Protein AF-A0A6G1EIQ8-F1 (afdb_monomer)

Foldseek 3Di:
DVVVVVVQDDVPDDPVSSVVSVVVVVVVVVVVVVVQVCCLVVDQDDQPDPDPVLVVLSNPDGPVVSVVVRVVVCQQQDFDDDPPDGDDRDPDDPDPPDPDDDDD

pLDDT: mean 74.26, std 19.07, range [30.17, 94.75]

Nearest PDB structures (foldseek):
  9c3h-assembly1_Lp  TM=5.553E-01  e=4.503E+00  Homo sapiens
  8cre-assembly2_CK  TM=5.549E-01  e=4.503E+00  Candida albicans
  9cai-assembly1_Cp  TM=5.613E-01  e=5.157E+00  Caenorhabditis elegans
  7z34-assembly1_p  TM=5.446E-01  e=6.320E+00  Saccharomyces cerevisiae S288C

Sequence (104 aa):
MEALFKDFAHPGDSIQNFIMQYEKLVQSSMDRDDNQLYVTVKTDANLWSKFPMEEQASKFYTRAIFERFQEHLKNTTMYNVDSEGIRQCCYTKSCTYERGRSVH

Structure (mmCIF, N/CA/C/O backbone):
data_AF-A0A6G1EIQ8-F1
#
_entry.id   AF-A0A6G1EIQ8-F1
#
loop_
_atom_site.group_PDB
_atom_site.id
_atom_site.type_symbol
_atom_site.label_atom_id
_atom_site.label_alt_id
_atom_site.label_comp_id
_atom_site.label_asym_id
_atom_site.label_entity_id
_atom_site.label_seq_id
_atom_site.pdbx_PDB_ins_code
_atom_site.Cartn_x
_atom_site.Cartn_y
_atom_site.Cartn_z
_atom_site.occupancy
_atom_site.B_iso_or_equiv
_atom_site.auth_seq_id
_atom_site.auth_comp_id
_atom_site.auth_asym_id
_atom_site.auth_atom_id
_atom_site.pdbx_PDB_model_num
ATOM 1 N N . MET A 1 1 ? -5.711 -11.109 15.924 1.00 48.22 1 MET A N 1
ATOM 2 C CA . MET A 1 1 ? -6.941 -10.688 16.625 1.00 48.22 1 MET A CA 1
ATOM 3 C C . MET A 1 1 ? -6.682 -10.548 18.125 1.00 48.22 1 MET A C 1
ATOM 5 O O . MET A 1 1 ? -6.880 -9.463 18.639 1.00 48.22 1 MET A O 1
ATOM 9 N N . GLU A 1 2 ? -6.099 -11.559 18.781 1.00 52.88 2 GLU A N 1
ATOM 10 C CA . GLU A 1 2 ? -5.709 -11.558 20.212 1.00 52.88 2 GLU A CA 1
ATOM 11 C C . GLU A 1 2 ? -4.923 -10.321 20.707 1.00 52.88 2 GLU A C 1
ATOM 13 O O . GLU A 1 2 ? -5.166 -9.829 21.804 1.00 52.88 2 GLU A O 1
ATOM 18 N N . ALA A 1 3 ? -3.990 -9.781 19.910 1.00 62.34 3 ALA A N 1
ATOM 19 C CA . ALA A 1 3 ? -3.169 -8.635 20.324 1.00 62.34 3 ALA A CA 1
ATOM 20 C C . ALA A 1 3 ? -3.955 -7.315 20.427 1.00 62.34 3 ALA A C 1
ATOM 22 O O . ALA A 1 3 ? -3.606 -6.474 21.243 1.00 62.34 3 ALA A O 1
ATOM 23 N N . LEU A 1 4 ? -5.026 -7.153 19.641 1.00 61.88 4 LEU A N 1
ATOM 24 C CA . LEU A 1 4 ? -5.844 -5.936 19.652 1.00 61.88 4 LEU A CA 1
ATOM 25 C C . LEU A 1 4 ? -6.674 -5.815 20.927 1.00 61.88 4 LEU A C 1
ATOM 27 O O . LEU A 1 4 ? -6.998 -4.712 21.322 1.00 61.88 4 LEU A O 1
ATOM 31 N N . PHE A 1 5 ? -7.025 -6.927 21.572 1.00 66.31 5 PHE A N 1
ATOM 32 C CA . PHE A 1 5 ? -7.857 -6.899 22.774 1.00 66.31 5 PHE A CA 1
ATOM 33 C C . PHE A 1 5 ? -7.054 -6.693 24.056 1.00 66.31 5 PHE A C 1
ATOM 35 O O . PHE A 1 5 ? -7.612 -6.223 25.043 1.00 66.31 5 PHE A O 1
ATOM 42 N N . LYS A 1 6 ? -5.750 -6.998 24.046 1.00 68.69 6 LYS A N 1
ATOM 43 C CA . LYS A 1 6 ? -4.887 -6.837 25.226 1.00 68.69 6 LYS A CA 1
ATOM 44 C C . LYS A 1 6 ? -4.813 -5.397 25.724 1.00 68.69 6 LYS A C 1
ATOM 46 O O . LYS A 1 6 ? -4.792 -5.196 26.931 1.00 68.69 6 LYS A O 1
ATOM 51 N N . ASP A 1 7 ? -4.814 -4.427 24.816 1.00 68.25 7 ASP A N 1
ATOM 52 C CA . ASP A 1 7 ? -4.717 -3.012 25.188 1.00 68.25 7 ASP A CA 1
ATOM 53 C C . ASP A 1 7 ? -6.070 -2.430 25.645 1.00 68.25 7 ASP A C 1
ATOM 55 O O . ASP A 1 7 ? -6.110 -1.403 26.320 1.00 68.25 7 ASP A O 1
ATOM 59 N N . PHE A 1 8 ? -7.185 -3.090 25.303 1.00 63.59 8 PHE A N 1
ATOM 60 C CA . PHE A 1 8 ? -8.544 -2.552 25.462 1.00 63.59 8 PHE A CA 1
ATOM 61 C C . PHE A 1 8 ? -9.408 -3.300 26.486 1.00 63.59 8 PHE A C 1
ATOM 63 O O . PHE A 1 8 ? -10.477 -2.811 26.842 1.00 63.59 8 PHE A O 1
ATOM 70 N N . ALA A 1 9 ? -8.968 -4.466 26.963 1.00 68.31 9 ALA A N 1
ATOM 71 C CA . ALA A 1 9 ? -9.673 -5.259 27.963 1.00 68.31 9 ALA A CA 1
ATOM 72 C C . ALA A 1 9 ? -8.778 -5.471 29.191 1.00 68.31 9 ALA A 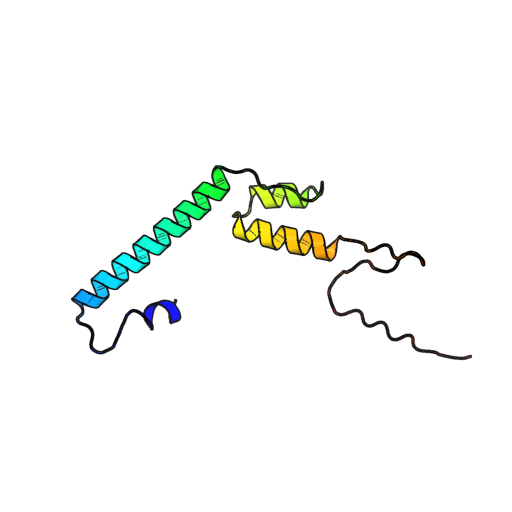C 1
ATOM 74 O O . ALA A 1 9 ? -8.027 -6.448 29.263 1.00 68.31 9 ALA A O 1
ATOM 75 N N . HIS A 1 10 ? -8.859 -4.566 30.174 1.00 73.81 10 HIS A N 1
ATOM 76 C CA . HIS A 1 10 ? -8.202 -4.794 31.459 1.00 73.81 10 HIS A CA 1
ATOM 77 C C . HIS A 1 10 ? -9.092 -5.682 32.341 1.00 73.81 10 HIS A C 1
ATOM 79 O O . HIS A 1 10 ? -10.298 -5.454 32.413 1.00 73.81 10 HIS A O 1
ATOM 85 N N . PRO A 1 11 ? -8.534 -6.656 33.085 1.00 71.50 11 PRO A N 1
ATOM 86 C CA . PRO A 1 11 ? -9.319 -7.551 33.945 1.00 71.50 11 PRO A CA 1
ATOM 87 C C . PRO A 1 11 ? -10.165 -6.854 35.028 1.00 71.50 11 PRO A C 1
ATOM 89 O O . PRO A 1 11 ? -11.024 -7.494 35.627 1.00 71.50 11 PRO A O 1
ATOM 92 N N . GLY A 1 12 ? -9.905 -5.570 35.306 1.00 75.56 12 GLY A N 1
ATOM 93 C CA . GLY A 1 12 ? -10.662 -4.745 36.253 1.00 75.56 12 GLY A CA 1
ATOM 94 C C . GLY A 1 12 ? -11.685 -3.797 35.616 1.00 75.56 12 GLY A C 1
ATOM 95 O O . GLY A 1 12 ? -12.362 -3.079 36.350 1.00 75.56 12 GLY A O 1
ATOM 96 N N . ASP A 1 13 ? -11.798 -3.761 34.286 1.00 77.62 13 ASP A N 1
ATOM 97 C CA . ASP A 1 13 ? -12.772 -2.916 33.598 1.00 77.62 13 ASP A CA 1
ATOM 98 C C . ASP A 1 13 ? -14.196 -3.461 33.754 1.00 77.62 13 ASP A C 1
ATOM 100 O O . ASP A 1 13 ? -14.440 -4.669 33.746 1.00 77.62 13 ASP A O 1
ATOM 104 N N . SER A 1 14 ? -15.173 -2.557 33.856 1.00 85.69 14 SER A N 1
ATOM 105 C CA . SER A 1 14 ? -16.575 -2.960 33.803 1.00 85.69 14 SER A CA 1
ATOM 106 C C . SER A 1 14 ? -16.929 -3.476 32.405 1.00 85.69 14 SER A C 1
ATOM 108 O O . SER A 1 14 ? -16.401 -3.009 31.394 1.00 85.69 14 SER A O 1
ATOM 110 N N . ILE A 1 15 ? -17.902 -4.390 32.334 1.00 85.19 15 ILE A N 1
ATOM 111 C CA . ILE A 1 15 ? -18.443 -4.892 31.058 1.00 85.19 15 ILE A CA 1
ATOM 112 C C . ILE A 1 15 ? -18.894 -3.730 30.157 1.00 85.19 15 ILE A C 1
ATOM 114 O O . ILE A 1 15 ? -18.709 -3.768 28.944 1.00 85.19 15 ILE A O 1
ATOM 118 N N . GLN A 1 16 ? -19.438 -2.663 30.746 1.00 87.31 16 GLN A N 1
ATOM 119 C CA . GLN A 1 16 ? -19.848 -1.470 30.011 1.00 87.31 16 GLN A CA 1
ATOM 120 C C . GLN A 1 16 ? -18.662 -0.757 29.342 1.00 87.31 16 GLN A C 1
ATOM 122 O O . GLN A 1 16 ? -18.777 -0.339 28.190 1.00 87.31 16 GLN A O 1
ATOM 127 N N . ASN A 1 17 ? -17.524 -0.632 30.034 1.00 85.31 17 ASN A N 1
ATOM 128 C CA . ASN A 1 17 ? -16.323 -0.027 29.459 1.00 85.31 17 ASN A CA 1
ATOM 129 C C . ASN A 1 17 ? -15.796 -0.882 28.298 1.00 85.31 17 ASN A C 1
ATOM 131 O O . ASN A 1 17 ? -15.502 -0.349 27.231 1.00 85.31 17 ASN A O 1
ATOM 135 N N . PHE A 1 18 ? -15.782 -2.208 28.465 1.00 83.69 18 PHE A N 1
ATOM 136 C CA . PHE A 1 18 ? -15.407 -3.140 27.401 1.00 83.69 18 PHE A CA 1
ATOM 137 C C . PHE A 1 18 ? -16.263 -2.964 26.137 1.00 83.69 18 PHE A C 1
ATOM 139 O O . PHE A 1 18 ? -15.712 -2.830 25.046 1.00 83.69 18 PHE A O 1
ATOM 146 N N . ILE A 1 19 ? -17.594 -2.906 26.271 1.00 87.44 19 ILE A N 1
ATOM 147 C CA . ILE A 1 19 ? -18.507 -2.721 25.128 1.00 87.44 19 ILE A CA 1
ATOM 148 C C . ILE A 1 19 ? -18.214 -1.399 24.407 1.00 87.44 19 ILE A C 1
ATOM 150 O O . ILE A 1 19 ? -18.061 -1.383 23.189 1.00 87.44 19 ILE A O 1
ATOM 154 N N . MET A 1 20 ? -18.052 -0.303 25.152 1.00 88.44 20 MET A N 1
ATOM 155 C CA . MET A 1 20 ? -17.752 1.005 24.563 1.00 88.44 20 MET A CA 1
ATOM 156 C C . MET A 1 20 ? -16.413 1.010 23.809 1.00 88.44 20 MET A C 1
ATOM 158 O O . MET A 1 20 ? -16.302 1.606 22.737 1.00 88.44 20 MET A O 1
ATOM 162 N N . GLN A 1 21 ? -15.376 0.380 24.366 1.00 84.81 21 GLN A N 1
ATOM 163 C CA . GLN A 1 21 ? -14.072 0.299 23.705 1.00 84.81 21 GLN A CA 1
ATOM 164 C C . GLN A 1 21 ? -14.117 -0.598 22.467 1.00 84.81 21 GLN A C 1
ATOM 166 O O . GLN A 1 21 ? -13.514 -0.268 21.446 1.00 84.81 21 GLN A O 1
ATOM 171 N N . TYR A 1 22 ? -14.877 -1.691 22.530 1.00 86.62 22 TYR A N 1
ATOM 172 C CA . TYR A 1 22 ? -15.113 -2.570 21.393 1.00 86.62 22 TYR A CA 1
ATOM 173 C C . TYR A 1 22 ? -15.775 -1.827 20.230 1.00 86.62 22 TYR A C 1
ATOM 175 O O . TYR A 1 22 ? -15.273 -1.873 19.109 1.00 86.62 22 TYR A O 1
ATOM 183 N N . GLU A 1 23 ? -16.859 -1.096 20.494 1.00 89.88 23 GLU A N 1
ATOM 184 C CA . GLU A 1 23 ? -17.572 -0.323 19.471 1.00 89.88 23 GLU A CA 1
ATOM 185 C C . GLU A 1 23 ? -16.659 0.705 18.795 1.00 89.88 23 GLU A C 1
ATOM 187 O O . GLU A 1 23 ? -16.622 0.787 17.567 1.00 89.88 23 GLU A O 1
ATOM 192 N N . LYS A 1 24 ? -15.854 1.435 19.578 1.00 89.25 24 LYS A N 1
ATOM 193 C CA . LYS A 1 24 ? -14.864 2.382 19.040 1.00 89.25 24 LYS A CA 1
ATOM 194 C C . LYS A 1 24 ? -13.837 1.698 18.145 1.00 89.25 24 LYS A C 1
ATOM 196 O O . LYS A 1 24 ? -13.506 2.221 17.082 1.00 89.25 24 LYS A O 1
ATOM 201 N N . LEU A 1 25 ? -13.330 0.541 18.567 1.00 87.19 25 LEU A N 1
ATOM 202 C CA . LEU A 1 25 ? -12.337 -0.213 17.809 1.00 87.19 25 LEU A CA 1
ATOM 203 C C . LEU A 1 25 ? -12.919 -0.678 16.473 1.00 87.19 25 LEU A C 1
ATOM 205 O O . LEU A 1 25 ? -12.300 -0.457 15.431 1.00 87.19 25 LEU 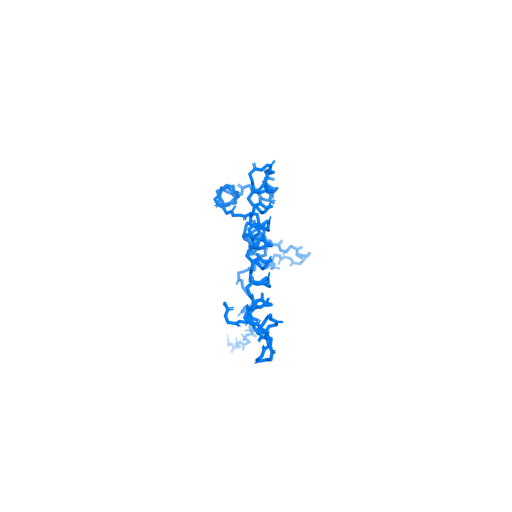A O 1
ATOM 209 N N . VAL A 1 26 ? -14.117 -1.263 16.494 1.00 87.81 26 VAL A N 1
ATOM 210 C CA . VAL A 1 26 ? -14.817 -1.706 15.283 1.00 87.81 26 VAL A CA 1
ATOM 211 C C . VAL A 1 26 ? -15.053 -0.532 14.338 1.00 87.81 26 VAL A C 1
ATOM 213 O O . VAL A 1 26 ? -14.658 -0.621 13.177 1.00 87.81 26 VAL A O 1
ATOM 216 N N . GLN A 1 27 ? -15.593 0.585 14.835 1.00 90.06 27 GLN A N 1
ATOM 217 C CA . GLN A 1 27 ? -15.837 1.772 1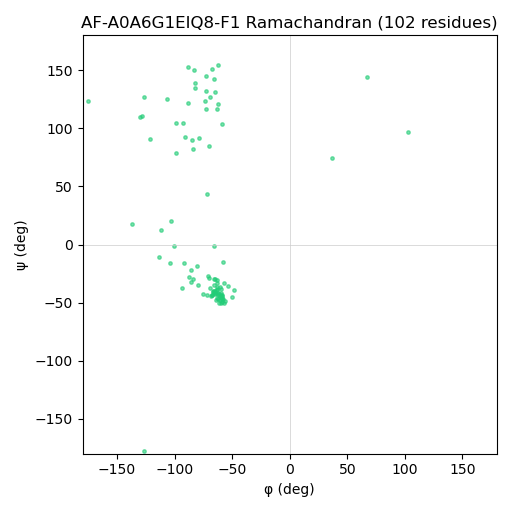4.013 1.00 90.06 27 GLN A CA 1
ATOM 218 C C . GLN A 1 27 ? -14.543 2.291 13.375 1.00 90.06 27 GLN A C 1
ATOM 220 O O . GLN A 1 27 ? -14.496 2.515 12.171 1.00 90.06 27 GLN A O 1
ATOM 225 N N . SER A 1 28 ? -13.458 2.390 14.150 1.00 87.38 28 SER A N 1
ATOM 226 C CA . SER A 1 28 ? -12.166 2.848 13.625 1.00 87.38 28 SER A CA 1
ATOM 227 C C . SER A 1 28 ? -11.588 1.919 12.549 1.00 87.38 28 SER A C 1
ATOM 229 O O . SER A 1 28 ? -10.922 2.378 11.620 1.00 87.38 28 SER A O 1
ATOM 231 N N . SER A 1 29 ? -11.846 0.610 12.657 1.00 84.69 29 SER A N 1
ATOM 232 C CA . SER A 1 29 ? -11.451 -0.357 11.634 1.00 84.69 29 SER A CA 1
ATOM 233 C C . SER A 1 29 ? -12.257 -0.151 10.358 1.00 84.69 29 SER A C 1
ATOM 235 O O . SER A 1 29 ? -11.668 -0.139 9.282 1.00 84.69 29 SER A O 1
ATOM 237 N N . MET A 1 30 ? -13.571 0.052 10.478 1.00 85.75 30 MET A N 1
ATOM 238 C CA . MET A 1 30 ? -14.446 0.313 9.334 1.00 85.75 30 MET A CA 1
ATOM 239 C C . MET A 1 30 ? -14.052 1.608 8.618 1.00 85.75 30 MET A C 1
ATOM 241 O O . MET A 1 30 ? -13.853 1.586 7.409 1.00 85.75 30 MET A O 1
ATOM 245 N N . ASP A 1 31 ? -13.822 2.697 9.357 1.00 88.88 31 ASP A N 1
ATOM 246 C CA . ASP A 1 31 ? -13.416 3.986 8.782 1.00 88.88 31 ASP A CA 1
ATOM 247 C C . ASP A 1 31 ? -12.086 3.878 8.011 1.00 88.88 31 ASP A C 1
ATOM 249 O O . ASP A 1 31 ? -11.901 4.488 6.953 1.00 88.88 31 ASP A O 1
ATOM 253 N N . ARG A 1 32 ? -11.136 3.086 8.529 1.00 85.25 32 ARG A N 1
ATOM 254 C CA . ARG A 1 32 ? -9.855 2.829 7.857 1.00 85.25 32 ARG A CA 1
ATOM 255 C C . ARG A 1 32 ? -10.040 2.018 6.576 1.00 85.25 32 ARG A C 1
ATOM 257 O O . ARG A 1 32 ? -9.400 2.331 5.570 1.00 85.25 32 ARG A O 1
ATOM 264 N N . ASP A 1 33 ? -10.872 0.985 6.616 1.00 83.06 33 ASP A N 1
ATOM 265 C CA . ASP A 1 33 ? -11.132 0.123 5.463 1.00 83.06 33 ASP A CA 1
ATOM 266 C C . ASP A 1 33 ? -11.868 0.911 4.362 1.00 83.06 33 ASP A C 1
ATOM 268 O O . ASP A 1 33 ? -11.469 0.860 3.195 1.00 83.06 33 ASP A O 1
ATOM 272 N N . ASP A 1 34 ? -12.838 1.749 4.737 1.00 82.94 34 ASP A N 1
ATOM 273 C CA . ASP A 1 34 ? -13.528 2.681 3.839 1.00 82.94 34 ASP A CA 1
ATOM 274 C C . ASP A 1 34 ? -12.566 3.693 3.215 1.00 82.94 34 ASP A C 1
ATOM 276 O O . ASP A 1 34 ? -12.625 3.953 2.011 1.00 82.94 34 ASP A O 1
ATOM 280 N N . ASN A 1 35 ? -11.633 4.245 3.996 1.00 81.81 35 ASN A N 1
ATOM 281 C CA . ASN A 1 35 ? -10.613 5.145 3.467 1.00 81.81 35 ASN A CA 1
ATOM 282 C C . ASN A 1 35 ? -9.709 4.441 2.442 1.00 81.81 35 ASN A C 1
ATOM 284 O O . ASN A 1 35 ? -9.430 4.988 1.373 1.00 81.81 35 ASN A O 1
ATOM 288 N N . GLN A 1 36 ? -9.282 3.211 2.731 1.00 78.25 36 GLN A N 1
ATOM 289 C CA 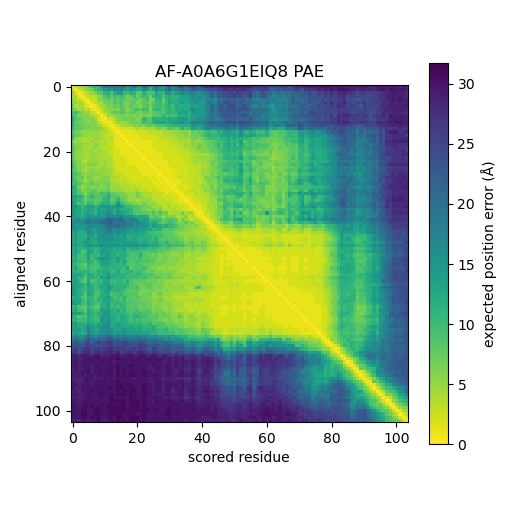. GLN A 1 36 ? -8.443 2.439 1.819 1.00 78.25 36 GLN A CA 1
ATOM 290 C C . GLN A 1 36 ? -9.183 2.074 0.524 1.00 78.25 36 GLN A C 1
ATOM 292 O O . GLN A 1 36 ? -8.597 2.155 -0.564 1.00 78.25 36 GLN A O 1
ATOM 297 N N . LEU A 1 37 ? -10.465 1.717 0.619 1.00 79.38 37 LEU A N 1
ATOM 298 C CA . LEU A 1 37 ? -11.338 1.509 -0.536 1.00 79.38 37 LEU A CA 1
ATOM 299 C C . LEU A 1 37 ? -11.508 2.802 -1.333 1.00 79.38 37 LEU A C 1
ATOM 301 O O . LEU A 1 37 ? -11.334 2.793 -2.550 1.00 79.38 37 LEU A O 1
ATOM 305 N N . TYR A 1 38 ? -11.763 3.924 -0.659 1.00 77.62 38 TYR A N 1
ATOM 306 C CA . TYR A 1 38 ? -11.892 5.236 -1.284 1.00 77.62 38 TYR A CA 1
ATOM 307 C C . TYR A 1 38 ? -10.639 5.604 -2.085 1.00 77.62 38 TYR A C 1
ATOM 309 O O . TYR A 1 38 ? -10.747 5.940 -3.263 1.00 77.62 38 TYR A O 1
ATOM 317 N N . VAL A 1 39 ? -9.449 5.483 -1.491 1.00 75.75 39 VAL A N 1
ATOM 318 C CA . VAL A 1 39 ? -8.172 5.761 -2.170 1.00 75.75 39 VAL A CA 1
ATOM 319 C C . VAL A 1 39 ? -7.977 4.838 -3.373 1.00 75.75 39 VAL A C 1
ATOM 321 O O . VAL A 1 39 ? -7.616 5.310 -4.451 1.00 75.75 39 VAL A O 1
ATOM 324 N N . THR A 1 40 ? -8.259 3.543 -3.216 1.00 77.75 40 THR A N 1
ATOM 325 C CA . THR A 1 40 ? -8.099 2.553 -4.295 1.00 77.75 40 THR A CA 1
ATOM 326 C C . THR A 1 40 ? -9.057 2.821 -5.463 1.00 77.75 40 THR A C 1
ATOM 328 O O . THR A 1 40 ? -8.658 2.705 -6.613 1.00 77.75 40 THR A O 1
ATOM 331 N N . VAL A 1 41 ? -10.305 3.215 -5.192 1.00 75.81 41 VAL A N 1
ATOM 332 C CA . VAL A 1 41 ? -11.328 3.455 -6.228 1.00 75.81 41 VAL A CA 1
ATOM 333 C C . VAL A 1 41 ? -11.166 4.816 -6.908 1.00 75.81 41 VAL A C 1
ATOM 335 O O . VAL A 1 41 ? -11.487 4.961 -8.085 1.00 75.81 41 VAL A O 1
ATOM 338 N N . LYS A 1 42 ? -10.732 5.845 -6.173 1.00 74.75 42 LYS A N 1
ATOM 339 C CA . LYS A 1 42 ? -10.708 7.231 -6.671 1.00 74.75 42 LYS A CA 1
ATOM 340 C C . LYS A 1 42 ? -9.400 7.634 -7.332 1.00 74.75 42 LYS A C 1
ATOM 342 O O . LYS A 1 42 ? -9.381 8.671 -7.992 1.00 74.75 42 LYS A O 1
ATOM 347 N N . THR A 1 43 ? -8.322 6.880 -7.132 1.00 75.69 43 THR A N 1
ATOM 348 C CA . THR A 1 43 ? -7.002 7.240 -7.656 1.00 75.69 43 THR A CA 1
ATOM 349 C C . THR A 1 43 ? -6.402 6.100 -8.456 1.00 75.69 43 THR A C 1
ATOM 351 O O . THR A 1 43 ? -6.257 4.987 -7.956 1.00 75.69 43 THR A O 1
ATOM 354 N N . ASP A 1 44 ? -5.999 6.399 -9.688 1.00 80.50 44 ASP A N 1
ATOM 355 C CA . ASP A 1 44 ? -5.233 5.449 -10.481 1.00 80.50 44 ASP A CA 1
ATOM 356 C C . ASP A 1 44 ? -3.859 5.216 -9.843 1.00 80.50 44 ASP A C 1
ATOM 358 O O . ASP A 1 44 ? -3.213 6.122 -9.291 1.00 80.50 44 ASP A O 1
ATOM 362 N N . ALA A 1 45 ? -3.398 3.969 -9.898 1.00 84.00 45 ALA A N 1
ATOM 363 C CA . ALA A 1 45 ? -2.060 3.649 -9.441 1.00 84.00 45 ALA A CA 1
ATOM 364 C C . ALA A 1 45 ? -1.013 4.173 -10.424 1.00 84.00 45 ALA A C 1
ATOM 366 O O . ALA A 1 45 ? -1.107 3.957 -11.631 1.00 84.00 45 ALA A O 1
ATOM 367 N N . ASN A 1 46 ? 0.008 4.846 -9.896 1.00 88.50 46 ASN A N 1
ATOM 368 C CA . ASN A 1 46 ? 1.129 5.286 -10.710 1.00 88.50 46 ASN A CA 1
ATOM 369 C C . ASN A 1 46 ? 1.976 4.065 -11.079 1.00 88.50 46 ASN A C 1
ATOM 371 O O . ASN A 1 46 ? 2.528 3.419 -10.190 1.00 88.50 46 ASN A O 1
ATOM 375 N N . LEU A 1 47 ? 2.068 3.745 -12.367 1.00 93.25 47 LEU A N 1
ATOM 376 C CA . LEU A 1 47 ? 2.866 2.622 -12.855 1.00 93.25 47 LEU A CA 1
ATOM 377 C C . LEU A 1 47 ? 4.333 3.045 -12.976 1.00 93.25 47 LEU A C 1
ATOM 379 O O . LEU A 1 47 ? 4.640 4.122 -13.487 1.00 93.25 47 LEU A O 1
ATOM 383 N N . TRP A 1 48 ? 5.245 2.201 -12.506 1.00 91.12 48 TRP A N 1
ATOM 384 C CA . TRP A 1 48 ? 6.684 2.436 -12.599 1.00 91.12 48 TRP A CA 1
ATOM 385 C C . TRP A 1 48 ? 7.255 1.950 -13.937 1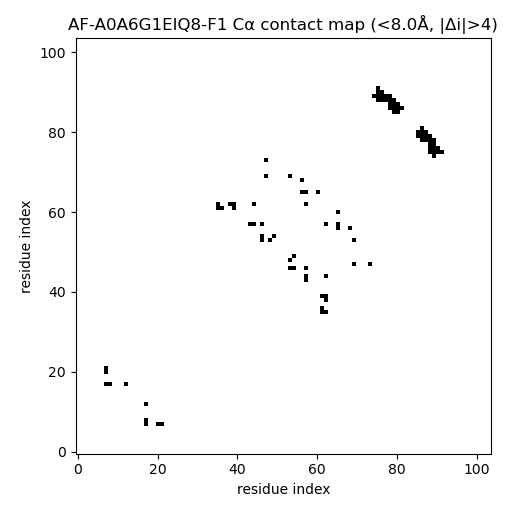.00 91.12 48 TRP A C 1
ATOM 387 O O . TRP A 1 48 ? 8.198 2.544 -14.463 1.00 91.12 48 TRP A O 1
ATOM 397 N N . SER A 1 49 ? 6.685 0.888 -14.504 1.00 88.81 49 SER A N 1
ATOM 398 C CA . SER A 1 49 ? 7.117 0.269 -15.754 1.00 88.81 49 SER A CA 1
ATOM 399 C C . SER A 1 49 ? 5.963 0.137 -16.756 1.00 88.81 49 SER A C 1
ATOM 401 O O . SER A 1 49 ? 4.836 0.562 -16.518 1.00 88.81 49 SER A O 1
ATOM 403 N N . LYS A 1 50 ? 6.254 -0.470 -17.913 1.00 89.56 50 LYS A N 1
ATOM 404 C CA . LYS A 1 50 ? 5.248 -0.873 -18.910 1.00 89.56 50 LYS A CA 1
ATOM 405 C C . LYS A 1 50 ? 4.960 -2.377 -18.870 1.00 89.56 50 LYS A C 1
ATOM 407 O O . LYS A 1 50 ? 4.515 -2.938 -19.870 1.00 89.56 50 LYS A O 1
ATOM 412 N N . PHE A 1 51 ? 5.270 -3.057 -17.763 1.00 91.25 51 PHE A N 1
ATOM 413 C CA . PHE A 1 51 ? 4.997 -4.485 -17.650 1.00 91.25 51 PHE A CA 1
ATOM 414 C C . PHE A 1 51 ? 3.481 -4.731 -17.562 1.00 91.25 51 PHE A C 1
ATOM 416 O O . PHE A 1 51 ? 2.838 -4.191 -16.661 1.00 91.25 51 PHE A O 1
ATOM 423 N N . PRO A 1 52 ? 2.897 -5.594 -18.418 1.00 93.25 52 PRO A N 1
ATOM 424 C CA . PRO A 1 52 ? 1.461 -5.886 -18.370 1.00 93.25 52 PRO A CA 1
ATOM 425 C C . PRO A 1 52 ? 0.995 -6.411 -17.006 1.00 93.25 52 PRO A C 1
ATOM 427 O O . PRO A 1 52 ? -0.106 -6.107 -16.559 1.00 93.25 52 PRO A O 1
ATOM 430 N N . MET A 1 53 ? 1.856 -7.159 -16.309 1.00 93.94 53 MET A N 1
ATOM 431 C CA . MET A 1 53 ? 1.567 -7.655 -14.960 1.00 93.94 53 MET A CA 1
ATOM 432 C C . MET A 1 53 ? 1.424 -6.532 -13.926 1.00 93.94 53 MET A C 1
ATOM 434 O O . MET A 1 53 ? 0.678 -6.687 -12.966 1.00 93.94 53 MET A O 1
ATOM 438 N N . GLU A 1 54 ? 2.116 -5.406 -14.111 1.00 94.38 54 GLU A N 1
ATOM 439 C CA . GLU A 1 54 ? 2.003 -4.255 -13.218 1.00 94.38 54 GLU A CA 1
ATOM 440 C C . GLU A 1 54 ? 0.663 -3.547 -13.402 1.00 94.38 54 GLU A C 1
ATOM 442 O O . GLU A 1 54 ? -0.012 -3.242 -12.423 1.00 94.38 54 GLU A O 1
ATOM 447 N N . GLU A 1 55 ? 0.235 -3.364 -14.652 1.00 93.56 55 GLU A N 1
ATOM 448 C CA . GLU A 1 55 ? -1.078 -2.801 -14.971 1.00 93.56 55 GLU A CA 1
ATOM 449 C C . GLU A 1 55 ? -2.225 -3.695 -14.471 1.00 93.56 55 GLU A C 1
ATOM 451 O O . GLU A 1 55 ? -3.248 -3.215 -13.989 1.00 93.56 55 GLU A O 1
ATOM 456 N N . GLN A 1 56 ? -2.073 -5.016 -14.568 1.00 94.25 56 GLN A N 1
ATOM 457 C CA . GLN A 1 56 ? -3.063 -5.943 -14.020 1.00 94.25 56 GLN A CA 1
ATOM 458 C C . GLN A 1 56 ? -3.091 -5.891 -12.489 1.00 94.25 56 GLN A C 1
ATOM 460 O O . GLN A 1 56 ? -4.168 -5.839 -11.893 1.00 94.25 56 GLN A O 1
ATOM 465 N N . ALA A 1 57 ? -1.920 -5.859 -11.850 1.00 93.75 57 ALA A N 1
ATOM 466 C CA . ALA A 1 57 ? -1.808 -5.776 -10.400 1.00 93.75 57 ALA A CA 1
ATOM 467 C C . ALA A 1 57 ? -2.402 -4.473 -9.844 1.00 93.75 57 ALA A C 1
ATOM 469 O O . ALA A 1 57 ? -3.038 -4.516 -8.792 1.00 93.75 57 ALA A O 1
ATOM 470 N N . SER A 1 58 ? -2.254 -3.340 -10.541 1.00 92.12 58 SER A N 1
ATOM 471 C CA . SER A 1 58 ? -2.813 -2.056 -10.092 1.00 92.12 58 SER A CA 1
ATOM 472 C C . SER A 1 58 ? -4.336 -2.026 -10.075 1.00 92.12 58 SER A C 1
ATOM 474 O O . SER A 1 58 ? -4.923 -1.321 -9.260 1.00 92.12 58 SER A O 1
ATOM 476 N N . LYS A 1 59 ? -4.974 -2.801 -10.957 1.00 89.81 59 LYS A N 1
ATOM 477 C CA . LYS A 1 59 ? -6.434 -2.917 -11.053 1.00 89.81 59 LYS A CA 1
ATOM 478 C C . LYS A 1 59 ? -7.011 -3.927 -10.064 1.00 89.81 59 LYS A C 1
ATOM 480 O O . LYS A 1 59 ? -8.165 -3.802 -9.671 1.00 89.81 59 LYS A O 1
ATOM 485 N N . PHE A 1 60 ? -6.237 -4.953 -9.712 1.00 88.94 60 PHE A N 1
ATOM 486 C CA . PHE A 1 60 ? -6.709 -6.059 -8.880 1.00 88.94 60 PHE A CA 1
ATOM 487 C C . PHE A 1 60 ? -6.432 -5.854 -7.386 1.00 88.94 60 PHE A C 1
ATOM 489 O O . PHE A 1 60 ? -7.248 -6.235 -6.548 1.00 88.94 60 PHE A O 1
ATOM 496 N N . TYR A 1 61 ? -5.284 -5.276 -7.031 1.00 90.00 61 TYR A N 1
ATOM 497 C CA . TYR A 1 61 ? -4.883 -5.124 -5.636 1.00 90.00 61 TYR A CA 1
ATOM 498 C C . TYR A 1 61 ? -5.385 -3.827 -5.002 1.00 90.00 61 TYR A C 1
ATOM 500 O O . TYR A 1 61 ? -5.530 -2.799 -5.658 1.00 90.00 61 TYR A O 1
ATOM 508 N N . THR A 1 62 ? -5.572 -3.858 -3.677 1.00 89.12 62 THR A N 1
ATOM 509 C CA . THR A 1 62 ? -5.701 -2.623 -2.895 1.00 89.12 62 THR A CA 1
ATOM 510 C C . THR A 1 62 ? -4.418 -1.808 -3.003 1.00 89.12 62 THR A C 1
ATOM 512 O O . THR A 1 62 ? -3.331 -2.366 -3.193 1.00 89.12 62 THR A O 1
ATOM 515 N N . ARG A 1 63 ? -4.516 -0.486 -2.815 1.00 87.75 63 ARG A N 1
ATOM 516 C CA . ARG A 1 63 ? -3.364 0.419 -2.935 1.00 87.75 63 ARG A CA 1
ATOM 517 C C . ARG A 1 63 ? -2.139 -0.046 -2.136 1.00 87.75 63 ARG A C 1
ATOM 519 O O . ARG A 1 63 ? -1.039 -0.101 -2.674 1.00 87.75 63 ARG A O 1
ATOM 526 N N . ALA A 1 64 ? -2.349 -0.463 -0.887 1.00 86.44 64 ALA A N 1
ATOM 527 C CA . ALA A 1 64 ? -1.275 -0.911 -0.001 1.00 86.44 64 ALA A CA 1
ATOM 528 C C . ALA A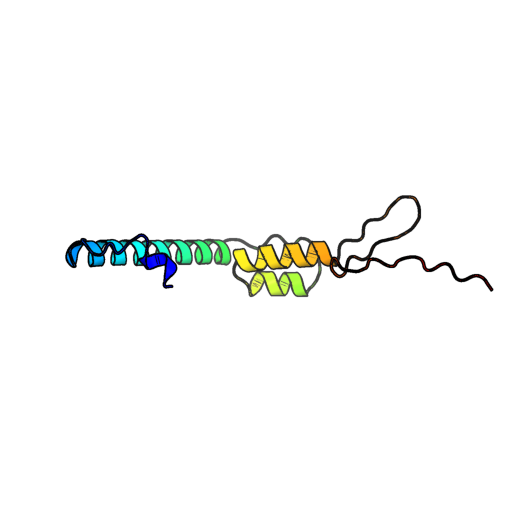 1 64 ? -0.584 -2.202 -0.477 1.00 86.44 64 ALA A C 1
ATOM 530 O O . ALA A 1 64 ? 0.620 -2.370 -0.284 1.00 86.44 64 ALA A O 1
ATOM 531 N N . ILE A 1 65 ? -1.330 -3.129 -1.085 1.00 91.69 65 ILE A N 1
ATOM 532 C CA . ILE A 1 65 ? -0.757 -4.364 -1.637 1.00 91.69 65 ILE A CA 1
ATOM 533 C C . ILE A 1 65 ? -0.021 -4.050 -2.941 1.00 91.69 65 ILE A C 1
ATOM 5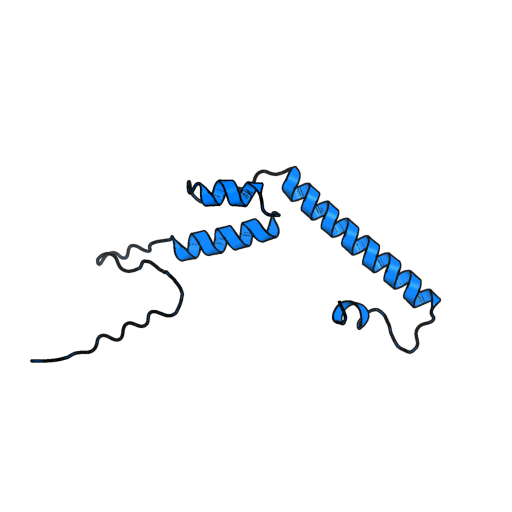35 O O . ILE A 1 65 ? 1.098 -4.528 -3.140 1.00 91.69 65 ILE A O 1
ATOM 539 N N . PHE A 1 66 ? -0.614 -3.216 -3.798 1.00 93.38 66 PHE A N 1
ATOM 540 C CA . PHE A 1 66 ? -0.004 -2.813 -5.060 1.00 93.38 66 PHE A CA 1
ATOM 541 C C . PHE A 1 66 ? 1.349 -2.118 -4.858 1.00 93.38 66 PHE A C 1
ATOM 543 O O . PHE A 1 66 ? 2.314 -2.460 -5.536 1.00 93.38 66 PHE A O 1
ATOM 550 N N . GLU A 1 67 ? 1.461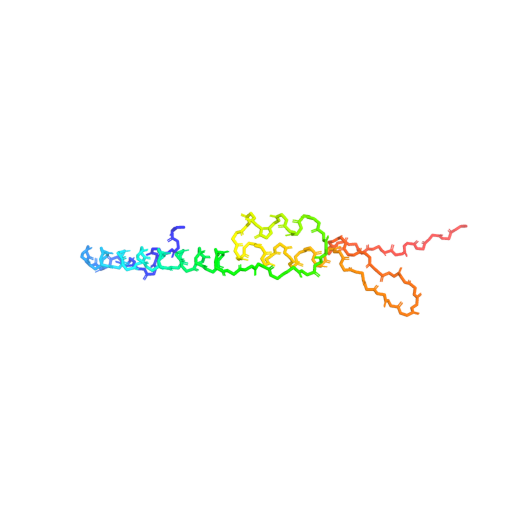 -1.208 -3.889 1.00 91.62 67 GLU A N 1
ATOM 551 C CA . GLU A 1 67 ? 2.718 -0.500 -3.598 1.00 91.62 67 GLU A CA 1
ATOM 552 C C . GLU A 1 67 ? 3.851 -1.463 -3.209 1.00 91.62 67 GLU A C 1
ATOM 554 O O . GLU A 1 67 ? 4.967 -1.354 -3.718 1.00 91.62 67 GLU A O 1
ATOM 559 N N . ARG A 1 68 ? 3.555 -2.478 -2.387 1.00 94.44 68 ARG A N 1
ATOM 560 C CA . ARG A 1 68 ? 4.531 -3.522 -2.027 1.00 94.44 68 ARG A CA 1
ATOM 561 C C . ARG A 1 68 ? 4.913 -4.390 -3.219 1.00 94.44 68 ARG A C 1
ATOM 563 O O . ARG A 1 68 ? 6.078 -4.761 -3.363 1.00 94.44 68 ARG A O 1
ATOM 570 N N . PHE A 1 69 ? 3.940 -4.733 -4.061 1.00 94.75 69 PHE A N 1
ATOM 571 C CA . PHE A 1 69 ? 4.190 -5.474 -5.292 1.00 94.75 69 PHE A CA 1
ATOM 572 C C . PHE A 1 69 ? 5.118 -4.686 -6.227 1.00 94.75 69 PHE A C 1
ATOM 574 O O . PHE A 1 69 ? 6.111 -5.236 -6.699 1.00 94.75 69 PHE A O 1
ATOM 581 N N . GLN A 1 70 ? 4.842 -3.399 -6.446 1.00 94.25 70 GLN A N 1
ATOM 582 C CA . GLN A 1 70 ? 5.641 -2.533 -7.310 1.00 94.25 70 GLN A CA 1
ATOM 583 C C . GLN A 1 70 ? 7.074 -2.365 -6.785 1.00 94.25 70 GLN A C 1
ATOM 585 O O . GLN A 1 70 ? 8.021 -2.402 -7.569 1.00 94.25 70 GLN A O 1
ATOM 590 N N . GLU A 1 71 ? 7.260 -2.251 -5.467 1.00 93.31 71 GLU A N 1
ATOM 591 C CA . GLU A 1 71 ? 8.590 -2.238 -4.846 1.00 93.31 71 GLU A CA 1
ATOM 592 C C . GLU A 1 71 ? 9.378 -3.521 -5.161 1.00 93.31 71 GLU A C 1
ATOM 594 O O . GLU A 1 71 ? 10.535 -3.461 -5.585 1.00 93.31 71 GLU A O 1
ATOM 599 N N . HIS A 1 72 ? 8.749 -4.690 -5.016 1.00 92.75 72 HIS A N 1
ATOM 600 C CA . HIS A 1 72 ? 9.388 -5.968 -5.338 1.00 92.75 72 HIS A CA 1
ATOM 601 C C . HIS A 1 72 ? 9.678 -6.103 -6.831 1.00 92.75 72 HIS A C 1
ATOM 603 O O . HIS A 1 72 ? 10.766 -6.546 -7.207 1.00 92.75 72 HIS A O 1
ATOM 609 N N . LEU A 1 73 ? 8.738 -5.693 -7.683 1.00 91.69 73 LEU A N 1
ATOM 610 C CA . LEU A 1 73 ? 8.906 -5.689 -9.132 1.00 91.69 73 LEU A CA 1
ATOM 611 C C . LEU A 1 73 ? 10.114 -4.835 -9.524 1.00 91.69 73 LEU A C 1
ATOM 613 O O . LEU A 1 73 ? 10.982 -5.295 -10.261 1.00 91.69 73 LEU A O 1
ATOM 617 N N . LYS A 1 74 ? 10.231 -3.629 -8.965 1.00 90.00 74 LYS A N 1
ATOM 618 C CA . LYS A 1 74 ? 11.372 -2.741 -9.189 1.00 90.00 74 LYS A CA 1
ATOM 619 C C . LYS A 1 74 ? 12.680 -3.376 -8.716 1.00 90.00 74 LYS A C 1
ATOM 621 O O . LYS A 1 74 ? 13.629 -3.462 -9.485 1.00 90.00 74 LYS A O 1
ATOM 626 N N . ASN A 1 75 ? 12.722 -3.894 -7.492 1.00 86.56 75 ASN A N 1
ATOM 627 C CA . ASN A 1 75 ? 13.936 -4.487 -6.924 1.00 86.56 75 ASN A CA 1
ATOM 628 C C . ASN A 1 75 ? 14.424 -5.731 -7.684 1.00 86.56 75 ASN A C 1
ATOM 630 O O . ASN A 1 75 ? 15.623 -5.994 -7.712 1.00 86.56 75 ASN A O 1
ATOM 634 N N . THR A 1 76 ? 13.505 -6.493 -8.281 1.00 84.19 76 THR A N 1
ATOM 635 C CA . THR A 1 76 ? 13.824 -7.726 -9.021 1.00 84.19 76 THR A CA 1
ATOM 636 C C . THR A 1 76 ? 14.169 -7.485 -10.487 1.00 84.19 76 THR A C 1
ATOM 638 O O . THR A 1 76 ? 14.921 -8.259 -11.074 1.00 84.19 76 THR A O 1
ATOM 641 N N . THR A 1 77 ? 13.637 -6.416 -11.085 1.00 83.25 77 THR A N 1
ATOM 642 C CA . THR A 1 77 ? 13.813 -6.125 -12.517 1.00 83.25 77 THR A CA 1
ATOM 643 C C . THR A 1 77 ? 14.807 -5.004 -12.802 1.00 83.25 77 THR A C 1
ATOM 645 O O . THR A 1 77 ? 15.273 -4.889 -13.936 1.00 83.25 77 THR A O 1
ATOM 648 N N . MET A 1 78 ? 15.170 -4.184 -11.810 1.00 80.12 78 MET A N 1
ATOM 649 C CA . MET A 1 78 ? 16.205 -3.169 -11.990 1.00 80.12 78 MET A CA 1
ATOM 650 C C . MET A 1 78 ? 17.568 -3.811 -12.254 1.00 80.12 78 MET A C 1
ATOM 652 O O . MET A 1 78 ? 18.029 -4.685 -11.520 1.00 80.12 78 MET A O 1
ATOM 656 N N . TYR A 1 79 ? 18.229 -3.308 -13.295 1.00 68.38 79 TYR A N 1
ATOM 657 C CA . TYR A 1 79 ? 19.610 -3.622 -13.619 1.00 68.38 79 TYR A CA 1
ATOM 658 C C . TYR A 1 79 ? 20.484 -2.414 -13.276 1.00 68.38 79 TYR A C 1
ATOM 660 O O . TYR A 1 79 ? 20.225 -1.312 -13.762 1.00 68.38 79 TYR A O 1
ATOM 668 N N . ASN A 1 80 ? 21.517 -2.604 -12.454 1.00 63.19 80 ASN A N 1
ATOM 669 C CA . ASN A 1 80 ? 22.540 -1.579 -12.254 1.00 63.19 80 ASN A CA 1
ATOM 670 C C . ASN A 1 80 ? 23.624 -1.772 -13.318 1.00 63.19 80 ASN A C 1
ATOM 672 O O . ASN A 1 80 ? 24.189 -2.859 -13.425 1.00 63.19 80 ASN A O 1
ATOM 676 N N . 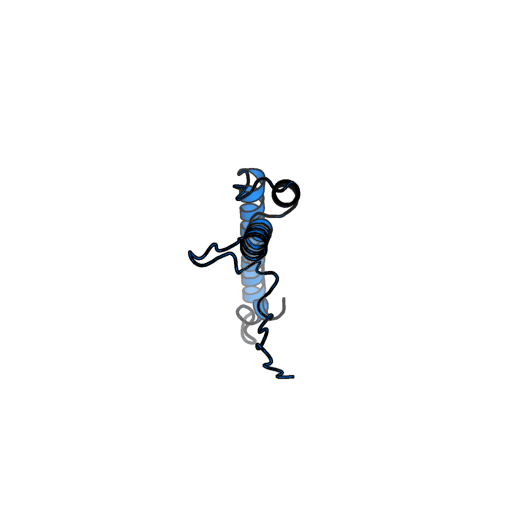VAL A 1 81 ? 23.879 -0.741 -14.126 1.00 57.09 81 VAL A N 1
ATOM 677 C CA . VAL A 1 81 ? 24.995 -0.727 -15.078 1.00 57.09 81 VAL A CA 1
ATOM 678 C C . VAL A 1 81 ? 26.133 0.053 -14.434 1.00 57.09 81 VAL A C 1
ATOM 680 O O . VAL A 1 81 ? 26.074 1.277 -14.332 1.00 57.09 81 VAL A O 1
ATOM 683 N N . ASP A 1 82 ? 27.148 -0.661 -13.970 1.00 57.69 82 ASP A N 1
ATOM 684 C CA . ASP A 1 82 ? 28.439 -0.108 -13.592 1.00 57.69 82 ASP A CA 1
ATOM 685 C C . ASP A 1 82 ? 29.336 0.069 -14.831 1.00 57.69 82 ASP A C 1
ATOM 687 O O . ASP A 1 82 ? 29.219 -0.637 -15.838 1.00 57.69 82 ASP A O 1
ATOM 691 N N . SER A 1 83 ? 30.231 1.059 -14.783 1.00 59.50 83 SER A N 1
ATOM 692 C CA . SER A 1 83 ? 31.071 1.491 -15.912 1.00 59.50 83 SER A CA 1
ATOM 693 C C . SER A 1 83 ? 32.104 0.457 -16.392 1.00 59.50 83 SER A C 1
ATOM 695 O O . SER A 1 83 ? 32.811 0.728 -17.357 1.00 59.50 83 SER A O 1
ATOM 697 N N . GLU A 1 84 ? 32.187 -0.720 -15.765 1.00 56.22 84 GLU A N 1
ATOM 698 C CA . GLU A 1 84 ? 33.124 -1.802 -16.118 1.00 56.22 84 GLU A CA 1
ATOM 699 C C . GLU A 1 84 ? 32.459 -3.062 -16.700 1.00 56.22 84 GLU A C 1
ATOM 701 O O . GLU A 1 84 ? 33.119 -4.077 -16.916 1.00 56.22 84 GLU A O 1
ATOM 706 N N . GLY A 1 85 ? 31.180 -2.989 -17.063 1.00 49.09 85 GLY A N 1
ATOM 707 C CA . GLY A 1 85 ? 30.515 -4.052 -17.807 1.00 49.09 85 GLY A CA 1
ATOM 708 C C . GLY A 1 85 ? 29.619 -4.913 -16.930 1.00 49.09 85 GLY A C 1
ATOM 709 O O . GLY A 1 85 ? 30.047 -5.902 -16.346 1.00 49.09 85 GLY A O 1
ATOM 710 N N . ILE A 1 86 ? 28.336 -4.547 -16.957 1.00 50.72 86 ILE A N 1
ATOM 711 C CA . ILE A 1 86 ? 27.155 -5.406 -16.813 1.00 50.72 86 ILE A CA 1
ATOM 712 C C . ILE A 1 86 ? 27.359 -6.546 -15.798 1.00 50.72 86 ILE A C 1
ATOM 714 O O . ILE A 1 86 ? 27.468 -7.728 -16.137 1.00 50.72 86 ILE A O 1
ATOM 718 N N . ARG A 1 87 ? 27.345 -6.183 -14.514 1.00 49.00 87 ARG A N 1
ATOM 719 C CA . ARG A 1 87 ? 26.812 -7.037 -13.445 1.00 49.00 87 ARG A CA 1
ATOM 720 C C . ARG A 1 87 ? 25.852 -6.150 -12.659 1.00 49.00 87 ARG A C 1
ATOM 722 O O . ARG A 1 87 ? 26.277 -5.215 -12.010 1.00 49.00 87 ARG A O 1
ATOM 729 N N . GLN A 1 88 ? 24.538 -6.348 -12.717 1.00 47.66 88 GLN A N 1
ATOM 730 C CA . GLN A 1 88 ? 23.860 -7.290 -11.831 1.00 47.66 88 GLN A CA 1
ATOM 731 C C . GLN A 1 88 ? 22.368 -7.392 -12.206 1.00 47.66 88 GLN A C 1
ATOM 733 O O . GLN A 1 88 ? 21.657 -6.390 -12.187 1.00 47.66 88 GLN A O 1
ATOM 738 N N . CYS A 1 89 ? 21.879 -8.603 -12.500 1.00 48.19 89 CYS A N 1
ATOM 739 C CA . CYS A 1 89 ? 20.444 -8.906 -12.527 1.00 48.19 89 CYS A CA 1
ATOM 740 C C . CYS A 1 89 ? 20.070 -9.430 -11.129 1.00 48.19 89 CYS A C 1
ATOM 742 O O . CYS A 1 89 ? 20.466 -10.538 -10.763 1.00 48.19 89 CYS A O 1
ATOM 744 N N . CYS A 1 90 ? 19.404 -8.622 -10.303 1.00 46.34 90 CYS A N 1
ATOM 745 C CA . CYS A 1 90 ? 19.101 -8.968 -8.911 1.00 46.34 90 CYS A CA 1
ATOM 746 C C . CYS A 1 90 ? 17.827 -9.825 -8.786 1.00 46.34 90 CYS A C 1
ATOM 748 O O . CYS A 1 90 ? 16.774 -9.324 -8.412 1.00 46.34 90 CYS A O 1
ATOM 750 N N . TYR A 1 91 ? 17.922 -11.142 -8.988 1.00 48.88 91 TYR A N 1
ATOM 751 C CA . TYR A 1 91 ? 16.913 -12.083 -8.478 1.00 48.88 91 TYR A CA 1
ATOM 752 C C . TYR A 1 91 ? 17.330 -12.569 -7.080 1.00 48.88 91 TYR A C 1
ATOM 754 O O . TYR A 1 91 ? 18.061 -13.541 -6.940 1.00 48.88 91 TYR A O 1
ATOM 762 N N . THR A 1 92 ? 16.850 -11.885 -6.035 1.00 35.12 92 THR A N 1
ATOM 763 C CA . THR A 1 92 ? 16.972 -12.225 -4.593 1.00 35.12 92 THR A CA 1
ATOM 764 C C . THR A 1 92 ? 18.378 -12.177 -3.952 1.00 35.12 92 THR A C 1
ATOM 766 O O . THR A 1 92 ? 19.401 -12.476 -4.560 1.00 35.12 92 THR A O 1
ATOM 769 N N . LYS A 1 93 ? 18.438 -11.757 -2.675 1.00 40.84 93 LYS A N 1
ATOM 770 C CA . LYS A 1 93 ? 19.658 -11.492 -1.876 1.00 40.84 93 LYS A CA 1
ATOM 771 C C . LYS A 1 93 ? 20.456 -12.751 -1.447 1.00 40.84 93 LYS A C 1
ATOM 773 O O . LYS A 1 93 ? 20.890 -12.824 -0.302 1.00 40.84 93 LYS A O 1
ATOM 778 N N . SER A 1 94 ? 20.680 -13.740 -2.315 1.00 39.31 94 SER A N 1
ATOM 779 C CA . SER A 1 94 ? 21.441 -14.953 -1.938 1.00 39.31 94 SER A CA 1
ATOM 780 C C . SER A 1 94 ? 22.456 -15.462 -2.965 1.00 39.31 94 SER A C 1
ATOM 782 O O . SER A 1 94 ? 22.906 -16.597 -2.855 1.00 39.31 94 SER A O 1
ATOM 784 N N . CYS A 1 95 ? 22.873 -14.652 -3.939 1.00 40.97 95 CYS A N 1
ATOM 785 C CA . CYS A 1 95 ? 23.958 -15.034 -4.849 1.00 40.97 95 CYS A CA 1
ATOM 786 C C . CYS A 1 95 ? 25.296 -14.422 -4.414 1.00 40.97 95 CYS A C 1
ATOM 788 O O . CYS A 1 95 ? 25.767 -13.448 -4.997 1.00 40.97 95 CYS A O 1
ATOM 790 N N . THR A 1 96 ? 25.940 -15.016 -3.409 1.00 43.47 96 THR A N 1
ATOM 791 C CA . THR A 1 96 ? 27.397 -14.920 -3.234 1.00 43.47 96 THR A CA 1
ATOM 792 C C . THR A 1 96 ? 28.044 -16.003 -4.096 1.00 43.47 96 THR A C 1
ATOM 794 O O . THR A 1 96 ? 28.220 -17.135 -3.651 1.00 43.47 96 THR A O 1
ATOM 797 N N . TYR A 1 97 ? 28.363 -15.693 -5.356 1.00 36.41 97 TYR A N 1
ATOM 798 C CA . TYR A 1 97 ? 29.227 -16.564 -6.157 1.00 36.41 97 TYR A CA 1
ATOM 799 C C . TYR A 1 97 ? 30.675 -16.306 -5.740 1.00 36.41 97 TYR A C 1
ATOM 801 O O . TYR A 1 97 ? 31.334 -15.397 -6.253 1.00 36.41 97 TYR A O 1
ATOM 809 N N . GLU A 1 98 ? 31.155 -17.076 -4.764 1.00 38.72 98 GLU A N 1
ATOM 810 C CA . GLU A 1 98 ? 32.578 -17.124 -4.458 1.00 38.72 98 GLU A CA 1
ATOM 811 C C . GLU A 1 98 ? 33.324 -17.665 -5.676 1.00 38.72 98 GLU A C 1
ATOM 813 O O . GLU A 1 98 ? 33.067 -18.760 -6.179 1.00 38.72 98 GLU A O 1
ATOM 818 N N . ARG A 1 99 ? 34.252 -16.854 -6.182 1.00 35.72 99 ARG A N 1
ATOM 819 C CA . ARG A 1 99 ? 35.117 -17.201 -7.303 1.00 35.72 99 ARG A CA 1
ATOM 820 C C . ARG A 1 99 ? 36.113 -18.261 -6.835 1.00 35.72 99 ARG A C 1
ATOM 822 O O . ARG A 1 99 ? 37.234 -17.940 -6.449 1.00 35.72 99 ARG A O 1
ATOM 829 N N . GLY A 1 100 ? 35.697 -19.523 -6.880 1.00 34.56 100 GLY A N 1
ATOM 830 C CA . GLY A 1 100 ? 36.573 -20.677 -6.737 1.00 34.56 100 GLY A CA 1
ATOM 831 C C . GLY A 1 100 ? 37.646 -20.646 -7.821 1.00 34.56 100 GLY A C 1
ATOM 832 O O . GLY A 1 100 ? 37.391 -20.922 -8.991 1.00 34.56 100 GLY A O 1
ATOM 833 N N . ARG A 1 101 ? 38.858 -20.263 -7.423 1.00 41.53 101 ARG A N 1
ATOM 834 C CA . ARG A 1 101 ? 40.097 -20.491 -8.161 1.00 41.53 101 ARG A CA 1
ATOM 835 C C . ARG A 1 101 ? 40.289 -22.010 -8.246 1.00 41.53 101 ARG A C 1
ATOM 837 O O . ARG A 1 101 ? 40.484 -22.640 -7.213 1.00 41.53 101 ARG A O 1
ATOM 844 N N . SER A 1 102 ? 40.273 -22.592 -9.441 1.00 30.17 102 SER A N 1
ATOM 845 C CA . SER A 1 102 ? 40.889 -23.902 -9.657 1.00 30.17 102 SER A CA 1
ATOM 846 C C . SER A 1 102 ? 41.837 -23.801 -10.839 1.00 30.17 102 SER A C 1
ATOM 848 O O . SER A 1 102 ? 41.443 -23.523 -11.969 1.00 30.17 102 SER A O 1
ATOM 850 N N . VAL A 1 103 ? 43.111 -23.899 -10.481 1.00 39.88 103 VAL A N 1
ATOM 851 C CA . VAL A 1 103 ? 44.255 -24.094 -11.357 1.00 39.88 103 VAL A CA 1
ATOM 852 C C . VAL A 1 103 ? 44.202 -25.545 -11.813 1.00 39.88 103 VAL A C 1
ATOM 854 O O . VAL A 1 103 ? 44.224 -26.419 -10.952 1.00 39.88 103 VAL A O 1
ATOM 857 N N . HIS A 1 104 ? 44.168 -25.776 -13.123 1.00 35.38 104 HIS A N 1
ATOM 858 C CA . HIS A 1 104 ? 44.956 -26.807 -13.799 1.00 35.38 104 HIS A CA 1
ATOM 859 C C . HIS A 1 104 ? 45.104 -26.456 -15.276 1.00 35.38 104 HIS A C 1
ATOM 861 O O . HIS A 1 104 ? 44.092 -26.054 -15.890 1.00 35.38 104 HIS A O 1
#

Organism: NCBI:txid110450

InterPro domains:
  IPR031052 FHY3/FAR1 family [PTHR31669] (1-85)

Secondary structure (DSSP, 8-state):
-HHHHHTT--TTS-HHHHHHHHHHHHHHHHHHHHHHHHHHHHSPPPPSS--HHHHHHHHHS-HHHHHHHHHHHHHHH-B---TTS---B-SSTT----------

Radius of gyration: 24.01 Å; Cα contacts (8 Å, |Δi|>4): 49; chains: 1; bounding box: 65×34×55 Å

Mean predicted aligned error: 13.81 Å

Solvent-accessible surface area (backbone atoms only — not comparable to full-atom values): 6616 Å² total; per-residue (Å²): 115,75,76,71,46,63,84,60,56,57,96,84,58,52,73,67,56,39,52,56,50,48,54,52,52,54,50,54,50,49,55,51,52,51,49,50,49,49,51,44,75,75,43,84,69,85,73,93,69,87,52,69,69,55,61,50,38,50,74,71,40,53,53,76,55,31,54,56,50,50,51,51,52,48,60,44,66,48,65,53,76,53,100,86,68,75,67,46,81,38,78,67,102,75,81,82,78,75,82,77,83,76,90,129